Protein AF-A0A7W5YD84-F1 (afdb_monomer_lite)

Foldseek 3Di:
DDDDDDPDDDDDPPVVVQADPVRDPGDPPPPCVVVVVVVVVVVVVVVVVVVVCCVVPPDDD

Secondary structure (DSSP, 8-state):
------S-----TTGGGGS-TTS-SS-TT-TTHHHHHHHHHHHHHHHHHHHHH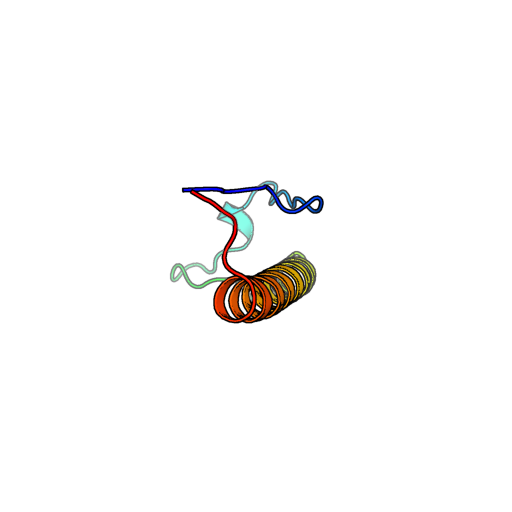HHHSPPP-

Structure (mmCIF, N/CA/C/O backbone):
data_AF-A0A7W5YD84-F1
#
_entry.id   AF-A0A7W5YD84-F1
#
loop_
_atom_site.group_PDB
_atom_site.id
_atom_site.type_symbol
_atom_site.label_atom_id
_atom_site.label_alt_id
_atom_site.label_comp_id
_atom_site.label_asym_id
_atom_site.label_entity_id
_atom_site.label_seq_id
_atom_site.pdbx_PDB_ins_code
_atom_site.Cartn_x
_atom_site.Cartn_y
_atom_site.Cartn_z
_atom_site.occupancy
_atom_site.B_iso_or_equiv
_atom_site.auth_seq_id
_atom_site.auth_comp_id
_atom_site.auth_asym_id
_atom_site.auth_atom_id
_atom_site.pdbx_PDB_model_num
ATOM 1 N N . MET A 1 1 ? -15.219 8.470 12.149 1.00 66.00 1 MET A N 1
ATOM 2 C CA . MET A 1 1 ? -14.189 7.750 11.363 1.00 66.00 1 MET A CA 1
ATOM 3 C C . MET A 1 1 ? -12.853 8.421 11.644 1.00 66.00 1 MET A C 1
ATOM 5 O O . MET A 1 1 ? -12.743 9.603 11.365 1.00 66.00 1 MET A O 1
ATOM 9 N N . HIS A 1 2 ? -11.883 7.711 12.232 1.00 76.38 2 HIS A N 1
ATOM 10 C CA . HIS A 1 2 ? -10.555 8.259 12.546 1.00 76.38 2 HIS A CA 1
ATOM 11 C C . HIS A 1 2 ? -9.494 7.578 11.673 1.00 76.38 2 HIS A C 1
ATOM 13 O O . HIS A 1 2 ? -9.254 6.371 11.811 1.00 76.38 2 HIS A O 1
ATOM 19 N N . ALA A 1 3 ? -8.885 8.344 10.770 1.00 79.62 3 ALA A N 1
ATOM 20 C CA . ALA A 1 3 ? -7.793 7.908 9.907 1.00 79.62 3 ALA A CA 1
ATOM 21 C C . ALA A 1 3 ? -6.535 8.722 10.229 1.00 79.62 3 ALA A C 1
ATOM 23 O O . ALA A 1 3 ? -6.606 9.935 10.411 1.00 79.62 3 ALA A O 1
ATOM 24 N N . THR A 1 4 ? -5.398 8.040 10.300 1.00 81.88 4 THR A N 1
ATOM 25 C CA . THR A 1 4 ? -4.086 8.642 10.548 1.00 81.88 4 THR A CA 1
ATOM 26 C C . THR A 1 4 ? -3.121 8.099 9.508 1.00 81.88 4 THR A C 1
ATOM 28 O O . THR A 1 4 ? -3.222 6.936 9.117 1.00 81.88 4 THR A O 1
ATOM 31 N N . THR A 1 5 ? -2.211 8.944 9.040 1.00 82.50 5 THR A N 1
ATOM 32 C CA . THR A 1 5 ? -1.162 8.550 8.103 1.00 82.50 5 THR A CA 1
ATOM 33 C C . THR A 1 5 ? -0.095 7.725 8.816 1.00 82.50 5 THR A C 1
ATOM 35 O O . THR A 1 5 ? 0.245 7.998 9.969 1.00 82.50 5 THR A O 1
ATOM 38 N N . VAL A 1 6 ? 0.473 6.739 8.125 1.00 78.88 6 VAL A N 1
ATOM 39 C CA . VAL A 1 6 ? 1.733 6.125 8.563 1.00 78.88 6 VAL A CA 1
ATOM 40 C C . VAL A 1 6 ? 2.851 7.150 8.346 1.00 78.88 6 VAL A C 1
ATOM 42 O O . VAL A 1 6 ? 2.766 7.977 7.438 1.00 78.88 6 VAL A O 1
ATOM 45 N N . ARG A 1 7 ? 3.856 7.162 9.229 1.00 78.00 7 ARG A N 1
ATOM 46 C CA . ARG A 1 7 ? 4.979 8.112 9.146 1.00 78.00 7 ARG A CA 1
ATOM 47 C C . ARG A 1 7 ? 5.816 7.892 7.886 1.00 78.00 7 ARG A C 1
ATOM 49 O O . ARG A 1 7 ? 6.328 8.859 7.331 1.00 78.00 7 ARG A O 1
ATOM 56 N N . ASP A 1 8 ? 5.940 6.638 7.472 1.00 81.81 8 ASP A N 1
ATOM 57 C CA . ASP A 1 8 ? 6.767 6.245 6.344 1.00 81.81 8 ASP A CA 1
ATOM 58 C C . ASP A 1 8 ? 6.002 6.430 5.030 1.00 81.81 8 ASP A C 1
ATOM 60 O O . ASP A 1 8 ? 4.868 5.974 4.862 1.00 81.81 8 ASP A O 1
ATOM 64 N N . THR A 1 9 ? 6.643 7.124 4.095 1.00 82.44 9 THR A N 1
ATOM 65 C CA . THR A 1 9 ? 6.143 7.395 2.743 1.00 82.44 9 THR A CA 1
ATOM 66 C C . THR A 1 9 ? 7.202 7.002 1.731 1.00 82.44 9 THR A C 1
ATOM 68 O O . THR A 1 9 ? 8.374 7.330 1.913 1.00 82.44 9 THR A O 1
ATOM 71 N N . MET A 1 10 ? 6.785 6.361 0.639 1.00 86.00 10 MET A N 1
ATOM 72 C CA . MET A 1 10 ? 7.649 6.094 -0.510 1.00 86.00 10 MET A CA 1
ATOM 73 C C . MET A 1 10 ? 7.239 6.945 -1.709 1.00 86.00 10 MET A C 1
ATOM 75 O O . MET A 1 10 ? 6.068 7.289 -1.874 1.00 86.00 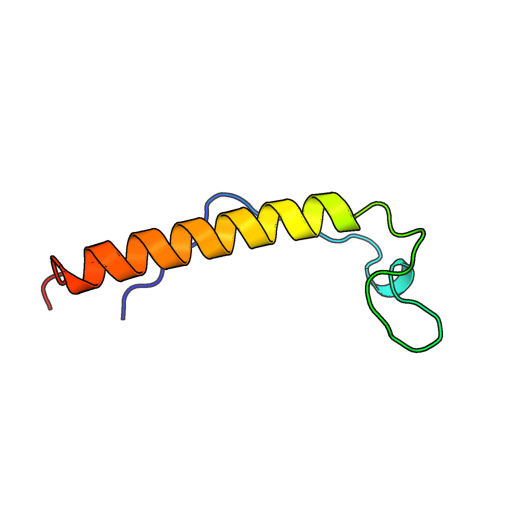10 MET A O 1
ATOM 79 N N . ALA A 1 11 ? 8.200 7.196 -2.589 1.00 88.62 11 ALA A N 1
ATOM 80 C CA . ALA A 1 11 ? 7.954 7.702 -3.927 1.00 88.62 11 ALA A CA 1
ATOM 81 C C . ALA A 1 11 ? 8.547 6.725 -4.944 1.00 88.62 11 ALA A C 1
ATOM 83 O O . ALA A 1 11 ? 9.632 6.185 -4.732 1.00 88.62 11 ALA A O 1
ATOM 84 N N . LEU A 1 12 ? 7.838 6.526 -6.053 1.00 90.19 12 LEU A N 1
ATOM 85 C CA . LEU A 1 12 ? 8.305 5.744 -7.194 1.00 90.19 12 LEU A CA 1
ATOM 86 C C . LEU A 1 12 ? 8.563 6.708 -8.357 1.00 90.19 12 LEU A C 1
ATOM 88 O O . LEU A 1 12 ? 7.651 6.966 -9.147 1.00 90.19 12 LEU A O 1
ATOM 92 N N . PRO A 1 13 ? 9.764 7.308 -8.442 1.00 90.00 13 PRO A N 1
ATOM 93 C CA . PRO A 1 13 ? 10.121 8.120 -9.595 1.00 90.00 13 PRO A CA 1
ATOM 94 C C . PRO A 1 13 ? 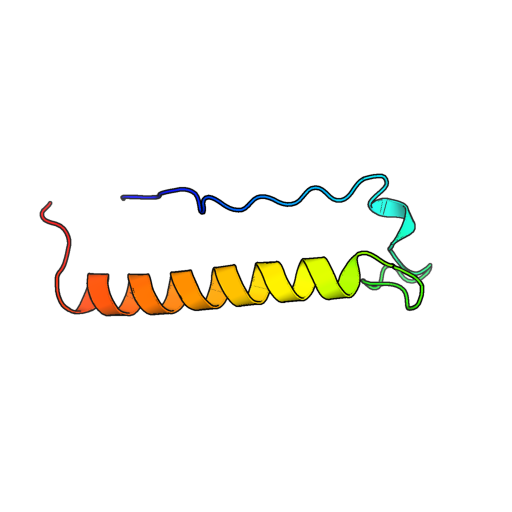10.105 7.258 -10.860 1.00 90.00 13 PRO A C 1
ATOM 96 O O . PRO A 1 13 ? 10.410 6.062 -10.815 1.00 90.00 13 PRO A O 1
ATOM 99 N N . ASP A 1 14 ? 9.6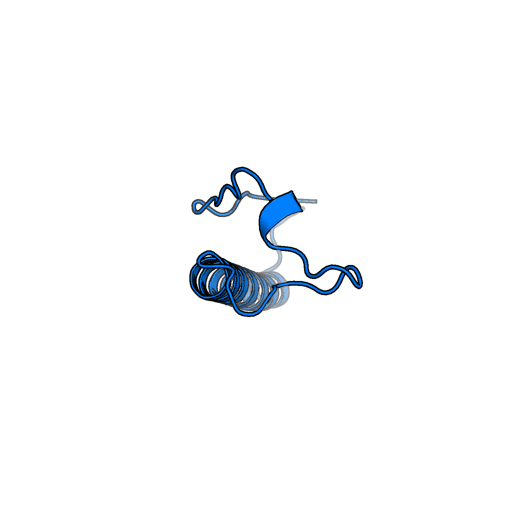95 7.876 -11.968 1.00 91.44 14 ASP A N 1
ATOM 100 C CA . ASP A 1 14 ? 9.595 7.246 -13.285 1.00 91.44 14 ASP A CA 1
ATOM 101 C C . ASP A 1 14 ? 8.867 5.893 -13.257 1.00 91.44 14 ASP A C 1
ATOM 103 O O . ASP A 1 14 ? 9.295 4.920 -13.880 1.00 91.44 14 ASP A O 1
ATOM 107 N N . TYR A 1 15 ? 7.764 5.815 -12.499 1.00 89.81 15 TYR A N 1
ATOM 108 C CA . TYR A 1 15 ? 7.111 4.547 -12.158 1.00 89.81 15 TYR A CA 1
ATOM 109 C C . TYR A 1 15 ? 6.730 3.688 -13.375 1.00 89.81 15 TYR A C 1
ATOM 111 O O . TYR A 1 15 ? 6.772 2.464 -13.300 1.00 89.81 15 TYR A O 1
ATOM 119 N N . TRP A 1 16 ? 6.422 4.312 -14.517 1.00 89.56 16 TRP A N 1
ATOM 120 C CA . TRP A 1 16 ? 6.121 3.619 -15.775 1.00 89.56 16 TRP A CA 1
ATOM 121 C C . TRP A 1 16 ? 7.272 2.729 -16.258 1.00 89.56 16 TRP A C 1
ATOM 123 O O . TRP A 1 16 ? 7.038 1.744 -16.951 1.00 89.56 16 TRP A O 1
ATOM 133 N N . THR A 1 17 ? 8.516 3.042 -15.887 1.00 91.62 17 THR A N 1
ATOM 134 C CA . THR A 1 17 ? 9.693 2.270 -16.295 1.00 91.62 17 THR A CA 1
ATOM 135 C C . THR A 1 17 ? 9.781 0.921 -15.604 1.00 91.62 17 THR A C 1
ATOM 137 O O . THR A 1 17 ? 10.454 0.038 -16.122 1.00 91.62 17 THR A O 1
ATOM 140 N N . HIS A 1 18 ? 9.118 0.738 -14.465 1.00 92.06 18 HIS A N 1
ATOM 141 C CA . HIS A 1 18 ? 9.179 -0.479 -13.656 1.00 92.06 18 HIS A CA 1
ATOM 142 C C . HIS A 1 18 ? 8.120 -1.517 -14.060 1.00 92.06 18 HIS A C 1
ATOM 144 O O . HIS A 1 18 ? 8.134 -2.622 -13.527 1.00 92.06 18 HIS A O 1
ATOM 150 N N . PHE A 1 19 ? 7.230 -1.205 -15.005 1.00 92.00 19 PHE A N 1
ATOM 151 C CA . PHE A 1 19 ? 6.286 -2.170 -15.578 1.00 92.00 19 PHE A CA 1
ATOM 152 C C . PHE A 1 19 ? 6.924 -2.953 -16.730 1.00 92.00 19 PHE A C 1
ATOM 154 O O . PHE A 1 19 ? 7.768 -2.443 -17.472 1.00 92.00 19 PHE A O 1
ATOM 161 N N . SER A 1 20 ? 6.506 -4.204 -16.891 1.00 91.75 20 SER A N 1
ATOM 162 C CA . SER A 1 20 ? 6.815 -5.024 -18.063 1.00 91.75 20 SER A CA 1
ATOM 163 C C . SER A 1 20 ? 5.987 -4.578 -19.274 1.00 91.75 20 SER A C 1
ATOM 165 O O . SER A 1 20 ? 4.965 -3.906 -19.139 1.00 91.75 20 SER A O 1
ATOM 167 N N . ALA A 1 21 ? 6.394 -4.987 -20.479 1.00 91.50 21 ALA A N 1
ATOM 168 C CA . ALA A 1 21 ? 5.686 -4.641 -21.717 1.00 91.50 21 ALA A CA 1
ATOM 169 C C . ALA A 1 21 ? 4.244 -5.188 -21.783 1.00 91.50 21 ALA A C 1
ATOM 171 O O . ALA A 1 21 ? 3.413 -4.641 -22.502 1.00 91.50 21 ALA A O 1
ATOM 172 N N . ASP A 1 22 ? 3.944 -6.247 -21.029 1.00 93.69 22 ASP A N 1
ATOM 173 C CA . ASP A 1 22 ? 2.607 -6.830 -20.872 1.00 93.69 22 ASP A CA 1
ATOM 174 C C . ASP A 1 22 ? 1.760 -6.136 -19.786 1.00 93.69 22 ASP A C 1
ATOM 176 O O . ASP A 1 22 ? 0.627 -6.538 -19.529 1.00 93.69 22 ASP A O 1
ATOM 180 N N . GLY A 1 23 ? 2.297 -5.090 -19.149 1.00 90.00 23 GLY A N 1
ATOM 181 C CA . GLY A 1 23 ? 1.645 -4.355 -18.069 1.00 90.00 23 GLY A CA 1
ATOM 182 C C . GLY A 1 23 ? 1.783 -5.004 -16.691 1.00 90.00 23 GLY A C 1
ATOM 183 O O . GLY A 1 23 ? 1.195 -4.500 -15.735 1.00 90.00 23 GLY A O 1
ATOM 184 N N . THR A 1 24 ? 2.551 -6.090 -16.552 1.00 91.38 24 THR A N 1
ATOM 185 C CA . THR A 1 24 ? 2.801 -6.699 -15.239 1.00 91.38 24 THR A CA 1
ATOM 186 C C . THR A 1 24 ? 3.744 -5.848 -14.394 1.00 91.38 24 THR A C 1
ATOM 188 O O . THR A 1 24 ? 4.650 -5.177 -14.901 1.00 91.38 24 THR A O 1
ATOM 191 N N . TRP A 1 25 ? 3.519 -5.882 -13.081 1.00 87.00 25 TRP A N 1
ATOM 192 C CA . TRP A 1 25 ? 4.363 -5.236 -12.087 1.00 87.00 25 TRP A CA 1
ATOM 193 C C . TRP A 1 25 ? 4.847 -6.240 -11.036 1.00 87.00 25 TRP A C 1
ATOM 195 O O . TRP A 1 25 ? 4.050 -7.079 -10.611 1.00 87.00 25 TRP A O 1
ATOM 205 N N . PRO A 1 26 ? 6.077 -6.076 -10.525 1.00 89.12 26 PRO A N 1
ATOM 206 C CA . PRO A 1 26 ? 7.156 -5.271 -11.103 1.00 89.12 26 PRO A CA 1
ATOM 207 C C . PRO A 1 26 ? 7.886 -6.061 -12.196 1.00 89.12 26 PRO A C 1
ATOM 209 O O . PRO A 1 26 ? 7.953 -7.291 -12.153 1.00 89.12 26 PRO A O 1
ATOM 212 N N . LYS A 1 27 ? 8.481 -5.368 -13.172 1.00 91.94 27 LYS A N 1
ATOM 213 C CA . LYS A 1 27 ? 9.389 -6.017 -14.126 1.00 91.94 27 LYS A CA 1
ATOM 214 C C . LYS A 1 27 ? 10.601 -6.589 -13.373 1.00 91.94 27 LYS A C 1
ATOM 216 O O . LYS A 1 27 ? 11.031 -5.991 -12.386 1.00 91.94 27 LYS A O 1
ATOM 221 N N . PRO A 1 28 ? 11.244 -7.664 -13.864 1.00 87.50 28 PRO A N 1
ATOM 222 C CA . PRO A 1 28 ? 12.373 -8.295 -13.168 1.00 87.50 28 PRO A CA 1
ATOM 223 C C . PRO A 1 28 ? 13.556 -7.363 -12.862 1.00 87.50 28 PRO A C 1
ATOM 225 O O . PRO A 1 28 ? 14.323 -7.619 -11.944 1.00 87.50 28 PRO A O 1
ATOM 228 N N . THR A 1 29 ? 13.715 -6.287 -13.637 1.00 89.19 29 THR A N 1
ATOM 229 C CA . THR A 1 29 ? 14.787 -5.292 -13.486 1.00 89.19 29 THR A CA 1
ATOM 230 C C . THR A 1 29 ? 14.374 -4.050 -12.691 1.00 89.19 29 THR A C 1
ATOM 232 O O . THR A 1 29 ? 15.128 -3.083 -12.648 1.00 89.19 29 THR A O 1
ATOM 235 N N . ALA A 1 30 ? 13.179 -4.023 -12.093 1.00 90.06 30 ALA A N 1
ATOM 236 C CA . ALA A 1 30 ? 12.759 -2.916 -11.242 1.00 90.06 30 ALA A CA 1
ATOM 237 C C . ALA A 1 30 ? 13.482 -2.974 -9.889 1.00 90.06 30 ALA A C 1
ATOM 239 O O . ALA A 1 30 ? 13.175 -3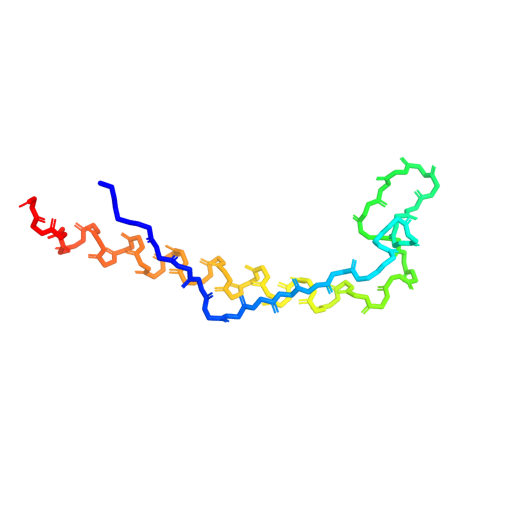.804 -9.034 1.00 90.06 30 ALA A O 1
ATOM 240 N N . GLU A 1 31 ? 14.403 -2.041 -9.667 1.00 86.75 31 GLU A N 1
ATOM 241 C CA . GLU A 1 31 ? 15.164 -1.932 -8.414 1.00 86.75 31 GLU A CA 1
ATOM 242 C C . GLU A 1 31 ? 14.281 -1.569 -7.207 1.00 86.75 31 GLU A C 1
ATOM 244 O O . GLU A 1 31 ? 14.645 -1.829 -6.063 1.00 86.75 31 GLU A O 1
ATOM 249 N N . CYS A 1 32 ? 13.095 -0.997 -7.446 1.00 88.44 32 CYS A N 1
ATOM 250 C CA . CYS A 1 32 ? 12.184 -0.571 -6.386 1.00 88.44 32 CYS A CA 1
ATOM 251 C C . CYS A 1 32 ? 11.406 -1.717 -5.719 1.00 88.44 32 CYS A C 1
ATOM 253 O O . CYS A 1 32 ? 10.845 -1.490 -4.650 1.00 88.44 32 CYS A O 1
ATOM 255 N N . HIS A 1 33 ? 11.375 -2.923 -6.304 1.00 87.56 33 HIS A N 1
ATOM 256 C CA . HIS A 1 33 ? 10.517 -4.027 -5.850 1.00 87.56 33 HIS A CA 1
ATOM 257 C C . HIS A 1 33 ? 10.698 -4.337 -4.359 1.00 87.56 33 HIS A C 1
ATOM 259 O O . HIS A 1 33 ? 9.737 -4.264 -3.600 1.00 87.56 33 HIS A O 1
ATOM 265 N N . ALA A 1 34 ? 11.934 -4.580 -3.917 1.00 87.31 34 ALA A N 1
ATOM 266 C CA . ALA A 1 34 ? 12.208 -4.931 -2.523 1.00 87.31 34 ALA A CA 1
ATOM 267 C C . ALA A 1 34 ? 11.782 -3.824 -1.539 1.00 87.31 34 ALA A C 1
ATOM 269 O O . ALA A 1 34 ? 11.254 -4.103 -0.465 1.00 87.31 34 ALA A O 1
ATOM 270 N N . THR A 1 35 ? 11.980 -2.557 -1.912 1.00 89.50 35 THR A N 1
ATOM 271 C CA . THR A 1 35 ? 11.569 -1.405 -1.097 1.00 89.50 35 THR A CA 1
ATOM 272 C C . THR A 1 35 ? 10.047 -1.264 -1.038 1.00 89.50 35 THR A C 1
ATOM 274 O O . THR A 1 35 ? 9.499 -0.920 0.013 1.00 89.50 35 THR A O 1
ATOM 277 N N . VAL A 1 36 ? 9.357 -1.534 -2.153 1.00 90.88 36 VAL A N 1
ATOM 278 C CA . VAL A 1 36 ? 7.891 -1.533 -2.216 1.00 90.88 36 VAL A CA 1
ATOM 279 C C . VAL A 1 36 ? 7.328 -2.601 -1.287 1.00 90.88 36 VAL A C 1
ATOM 281 O O . VAL A 1 36 ? 6.513 -2.270 -0.425 1.00 90.88 36 VAL A O 1
ATOM 284 N N . ASP A 1 37 ? 7.818 -3.834 -1.403 1.00 90.44 37 ASP A N 1
ATOM 285 C CA . ASP A 1 37 ? 7.369 -4.964 -0.588 1.00 90.44 37 ASP A CA 1
ATOM 286 C C . ASP A 1 37 ? 7.571 -4.697 0.903 1.00 90.44 37 ASP A C 1
ATOM 288 O O . ASP A 1 37 ? 6.620 -4.779 1.674 1.00 90.44 37 ASP A O 1
ATOM 292 N N . ALA A 1 38 ? 8.765 -4.254 1.309 1.00 90.44 38 ALA A N 1
ATOM 293 C CA . ALA A 1 38 ? 9.053 -3.956 2.712 1.00 90.44 38 ALA A CA 1
ATOM 294 C C . ALA A 1 38 ? 8.116 -2.886 3.304 1.00 90.44 38 ALA A C 1
ATOM 296 O O . ALA A 1 38 ? 7.715 -2.960 4.469 1.00 90.44 38 ALA A O 1
ATOM 297 N N . THR A 1 39 ? 7.740 -1.886 2.504 1.00 91.12 39 THR A N 1
ATOM 298 C CA . THR A 1 39 ? 6.818 -0.836 2.954 1.00 91.12 39 THR A CA 1
ATOM 299 C C . THR A 1 39 ? 5.379 -1.344 3.032 1.00 91.12 39 THR A C 1
ATOM 301 O O . THR A 1 39 ? 4.643 -0.973 3.948 1.00 91.12 39 THR A O 1
ATOM 304 N N . LEU A 1 40 ? 4.960 -2.202 2.095 1.00 91.81 40 LEU A N 1
ATOM 305 C CA . LEU A 1 40 ? 3.650 -2.852 2.148 1.00 91.81 40 LEU A CA 1
ATOM 306 C C . LEU A 1 40 ? 3.554 -3.800 3.348 1.00 91.81 40 LEU A C 1
ATOM 308 O O . LEU A 1 40 ? 2.539 -3.778 4.043 1.00 91.81 40 LEU A O 1
ATOM 312 N N . ASP A 1 41 ? 4.616 -4.540 3.658 1.00 93.25 41 ASP A N 1
ATOM 313 C CA . ASP A 1 41 ? 4.697 -5.392 4.845 1.00 93.25 41 ASP A CA 1
ATOM 314 C C . ASP A 1 41 ? 4.536 -4.577 6.133 1.00 93.25 41 ASP A C 1
ATOM 316 O O . ASP A 1 41 ? 3.727 -4.927 6.998 1.00 93.25 41 ASP A O 1
ATOM 320 N N . GLN A 1 42 ? 5.229 -3.438 6.251 1.00 91.81 42 GLN A N 1
ATOM 321 C CA . GLN A 1 42 ? 5.037 -2.525 7.382 1.00 91.81 42 GLN A CA 1
ATOM 322 C C . GLN A 1 42 ? 3.605 -1.987 7.464 1.00 91.81 42 GLN A C 1
ATOM 324 O O . GLN A 1 42 ? 3.038 -1.910 8.558 1.00 91.81 42 GLN A O 1
ATOM 329 N N . LEU A 1 43 ? 3.003 -1.617 6.330 1.00 92.12 43 LEU A N 1
ATOM 330 C CA . LEU A 1 43 ? 1.629 -1.118 6.292 1.00 92.12 43 LEU A CA 1
ATOM 331 C C . LEU A 1 43 ? 0.633 -2.188 6.752 1.00 92.12 43 LEU A C 1
ATOM 333 O O . LEU A 1 43 ? -0.251 -1.895 7.561 1.00 92.12 43 LEU A O 1
ATOM 337 N N . VAL A 1 44 ? 0.785 -3.422 6.268 1.00 93.81 44 VAL A N 1
ATOM 338 C CA . VAL A 1 44 ? -0.046 -4.566 6.663 1.00 93.81 44 VAL A CA 1
ATOM 339 C C . VAL A 1 44 ? 0.111 -4.844 8.153 1.00 93.81 44 VAL A C 1
ATOM 341 O O . VAL A 1 44 ? -0.892 -5.009 8.852 1.00 93.81 44 VAL A O 1
ATOM 344 N N . TRP A 1 45 ? 1.345 -4.831 8.656 1.00 93.38 45 TRP A N 1
ATOM 345 C CA . TRP A 1 45 ? 1.626 -5.052 10.070 1.00 93.38 45 TRP A CA 1
ATOM 346 C C . TRP A 1 45 ? 0.940 -4.008 10.962 1.00 93.38 45 TRP A C 1
ATOM 348 O O . TRP A 1 45 ? 0.203 -4.368 11.885 1.00 93.38 45 TRP A O 1
ATOM 358 N N . TRP A 1 46 ? 1.088 -2.717 10.647 1.00 91.75 46 TRP A N 1
ATOM 359 C CA . TRP A 1 46 ? 0.417 -1.646 11.390 1.00 91.75 46 TRP A CA 1
ATOM 360 C C . TRP A 1 46 ? -1.105 -1.737 11.297 1.00 91.75 46 TRP A C 1
ATOM 362 O O . TRP A 1 46 ? -1.796 -1.547 12.300 1.00 91.75 46 TRP A O 1
ATOM 372 N N . ALA A 1 47 ? -1.645 -2.038 10.114 1.00 91.88 47 ALA A N 1
ATOM 373 C CA . ALA A 1 47 ? -3.083 -2.175 9.916 1.00 91.88 47 ALA A CA 1
ATOM 374 C C . ALA A 1 47 ? -3.669 -3.306 10.775 1.00 91.88 47 ALA A C 1
ATOM 376 O O . ALA A 1 47 ? -4.711 -3.112 11.407 1.00 91.88 47 ALA A O 1
ATOM 377 N N . ALA A 1 48 ? -2.993 -4.456 10.835 1.00 94.38 48 ALA A N 1
ATOM 378 C CA . ALA A 1 48 ? -3.397 -5.583 11.668 1.00 94.38 48 ALA A CA 1
ATOM 379 C C . ALA A 1 48 ? -3.353 -5.223 13.162 1.00 94.38 48 ALA A C 1
ATOM 381 O O . ALA A 1 48 ? -4.369 -5.357 13.847 1.00 94.38 48 ALA A O 1
ATOM 382 N N . ALA A 1 49 ? -2.230 -4.671 13.635 1.00 93.25 49 ALA A N 1
ATOM 383 C CA . ALA A 1 49 ? -2.056 -4.277 15.033 1.00 93.25 49 ALA A CA 1
ATOM 384 C C . ALA A 1 49 ? -3.110 -3.247 15.483 1.00 93.25 49 ALA A C 1
ATOM 386 O O . ALA A 1 49 ? -3.746 -3.390 16.529 1.00 93.25 49 ALA A O 1
ATOM 387 N N . LEU A 1 50 ? -3.363 -2.219 14.667 1.00 90.69 50 LEU A N 1
ATOM 388 C CA . LEU A 1 50 ? -4.363 -1.195 14.977 1.00 90.69 50 LEU A CA 1
ATOM 389 C C . LEU A 1 50 ? -5.791 -1.744 14.942 1.00 90.69 50 LEU A C 1
ATOM 391 O O . LEU A 1 50 ? -6.629 -1.313 15.737 1.00 90.69 50 LEU A O 1
ATOM 395 N N . ARG A 1 51 ? -6.092 -2.673 14.027 1.00 91.38 51 ARG A N 1
ATOM 396 C CA . ARG A 1 51 ? -7.410 -3.314 13.943 1.00 91.38 51 ARG A CA 1
ATOM 397 C C . ARG A 1 51 ? -7.704 -4.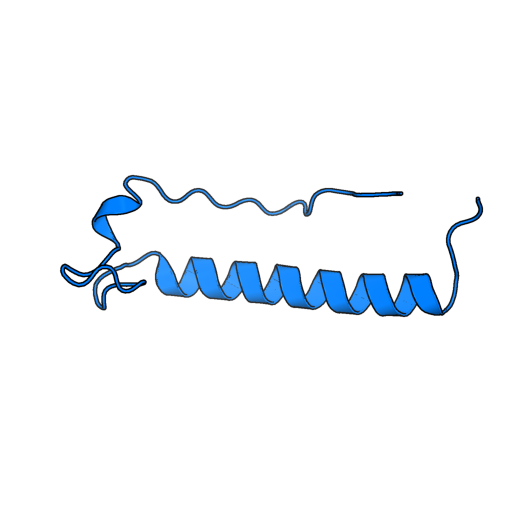129 15.197 1.00 91.38 51 ARG A C 1
ATOM 399 O O . ARG A 1 51 ? -8.807 -4.017 15.730 1.00 91.38 51 ARG A O 1
ATOM 406 N N . GLU A 1 52 ? -6.732 -4.903 15.665 1.00 95.00 52 GLU A N 1
ATOM 407 C CA . GLU A 1 52 ? -6.852 -5.690 16.890 1.00 95.00 52 GLU A CA 1
ATOM 408 C C . GLU A 1 52 ? -7.146 -4.786 18.092 1.00 95.00 52 GLU A C 1
ATOM 410 O O . GLU A 1 52 ? -8.181 -4.941 18.744 1.00 95.00 52 GLU A O 1
ATOM 415 N N . VAL A 1 53 ? -6.322 -3.758 18.314 1.00 92.81 53 VAL A N 1
ATOM 416 C CA . VAL A 1 53 ? -6.489 -2.832 19.446 1.00 92.81 53 VAL A CA 1
ATOM 417 C C . VAL A 1 53 ? -7.823 -2.087 19.384 1.00 92.81 53 VAL A C 1
ATOM 419 O O . VAL A 1 53 ? -8.514 -1.997 20.396 1.00 92.81 53 VAL A O 1
ATOM 422 N N . ARG A 1 54 ? -8.237 -1.599 18.206 1.00 90.38 54 ARG A N 1
ATOM 423 C CA . ARG A 1 54 ? -9.539 -0.925 18.034 1.00 90.38 54 ARG A CA 1
ATOM 424 C C . ARG A 1 54 ? -10.726 -1.844 18.313 1.00 90.38 54 ARG A C 1
ATOM 426 O O . ARG A 1 54 ? -11.778 -1.348 18.704 1.00 90.38 54 ARG A O 1
ATOM 433 N N . SER A 1 55 ? -10.580 -3.149 18.082 1.00 92.00 55 SER A N 1
ATOM 434 C CA . SER A 1 55 ? -11.628 -4.123 18.399 1.00 92.00 55 SER A CA 1
ATOM 435 C C . SER A 1 55 ? -11.731 -4.390 19.902 1.00 92.00 55 SER A C 1
ATOM 437 O O . SER A 1 55 ? -12.838 -4.511 20.419 1.00 92.00 55 SER A O 1
ATOM 439 N N . ALA A 1 56 ? -10.593 -4.426 20.603 1.00 94.75 56 ALA A N 1
ATOM 440 C CA . ALA A 1 56 ? -10.527 -4.693 22.037 1.00 94.75 56 ALA A CA 1
ATOM 441 C C . ALA A 1 56 ? -10.860 -3.462 22.896 1.00 94.75 56 ALA A C 1
ATOM 443 O O . ALA A 1 56 ? -11.471 -3.588 23.954 1.00 94.75 56 ALA A O 1
ATOM 444 N N . SER A 1 57 ? -10.467 -2.271 22.442 1.00 92.25 57 SER A N 1
ATOM 445 C CA . SER A 1 57 ? -10.719 -0.996 23.114 1.00 92.25 57 SER A CA 1
ATOM 446 C C . SER A 1 57 ? -11.167 0.043 22.083 1.00 92.25 57 SER A C 1
ATOM 448 O O . SER A 1 57 ? -10.340 0.761 21.507 1.00 92.25 57 SER A O 1
ATOM 450 N N . PRO A 1 58 ? -12.477 0.094 21.782 1.00 85.06 58 PRO A N 1
ATOM 451 C CA . PRO A 1 58 ? -13.012 1.040 20.818 1.00 85.06 58 PRO A CA 1
ATOM 452 C C . PRO A 1 58 ? -12.723 2.474 21.253 1.00 85.06 58 PRO A C 1
ATOM 454 O O . PRO A 1 58 ? -12.938 2.845 22.407 1.00 85.06 58 PRO A O 1
ATOM 457 N N . TYR A 1 59 ? -12.261 3.297 20.312 1.00 80.94 59 TYR A N 1
ATOM 458 C CA . TYR A 1 59 ? -12.117 4.724 20.572 1.00 80.94 59 TYR A CA 1
ATOM 459 C C . TYR A 1 59 ? -13.506 5.319 20.877 1.00 80.94 59 TYR A C 1
ATOM 461 O O . TYR A 1 59 ? -14.434 5.038 20.108 1.00 80.94 59 TYR A O 1
ATOM 469 N N . PRO A 1 60 ? -13.668 6.101 21.962 1.00 82.94 60 PRO A N 1
ATOM 470 C CA . PRO A 1 60 ? -14.953 6.693 22.325 1.00 82.94 60 PRO A CA 1
ATOM 471 C C . PRO A 1 60 ? -15.542 7.513 21.172 1.00 82.94 60 PRO A C 1
ATOM 473 O O . PRO A 1 60 ? -14.798 8.117 20.396 1.00 82.94 60 PRO A O 1
ATOM 476 N N . ALA A 1 61 ? -16.870 7.485 21.051 1.00 73.19 61 ALA A N 1
ATOM 477 C CA . ALA A 1 61 ? -17.605 8.262 20.054 1.00 73.19 61 ALA A CA 1
ATOM 478 C C . ALA A 1 61 ? -17.528 9.768 20.331 1.00 73.19 61 ALA A C 1
ATOM 480 O O . ALA A 1 61 ? -17.582 10.145 21.524 1.00 73.19 61 ALA A O 1
#

Radius of gyration: 16.35 Å; chains: 1; bounding box: 33×17×45 Å

Organism: NCBI:txid65515

pLDDT: mean 88.41, std 5.61, range [66.0, 95.0]

Sequence (61 aa):
MHATTVRDTMALPDYWTHFSADGTWPKPTAECHATVDATLDQLVWWAAALREVRSASPYPA